Protein AF-A0AAU2LBQ1-F1 (afdb_monomer)

Secondary structure (DSSP, 8-state):
--GGG--HHHHHHHHHTTTT--EE-SPPTT--TTTS-GGGGEEEHHHHHHHHHHPPPPTT----EEEES-EEES----TT----S-EEEES-EEE--PPP-----

Structure (mmCIF, N/CA/C/O backbone):
data_AF-A0AAU2LBQ1-F1
#
_entry.id   AF-A0AAU2LBQ1-F1
#
loop_
_atom_site.group_PDB
_atom_site.id
_atom_site.type_symbol
_atom_site.label_atom_id
_atom_site.label_alt_id
_atom_site.label_comp_id
_atom_site.label_asym_id
_atom_site.label_entity_id
_atom_site.label_seq_id
_atom_site.pdbx_PDB_ins_code
_atom_site.Cartn_x
_atom_site.Cartn_y
_atom_site.Cartn_z
_atom_site.occupancy
_atom_site.B_iso_or_equiv
_atom_site.auth_seq_id
_atom_site.auth_comp_id
_atom_site.auth_asym_id
_atom_site.auth_atom_id
_atom_site.pdbx_PDB_model_num
ATOM 1 N N . MET A 1 1 ? -4.794 -14.079 4.684 1.00 57.88 1 MET A N 1
ATOM 2 C CA . MET A 1 1 ? -3.668 -13.715 3.805 1.00 57.88 1 MET A CA 1
ATOM 3 C C . MET A 1 1 ? -2.406 -13.919 4.608 1.00 57.88 1 MET A C 1
ATOM 5 O O . MET A 1 1 ? -2.299 -13.329 5.676 1.00 57.88 1 MET A O 1
ATOM 9 N N . ASP A 1 2 ? -1.531 -14.809 4.159 1.00 59.44 2 ASP A N 1
ATOM 10 C CA . ASP A 1 2 ? -0.234 -15.006 4.799 1.00 59.44 2 ASP A CA 1
ATOM 11 C C . ASP A 1 2 ? 0.707 -13.883 4.336 1.00 59.44 2 ASP A C 1
ATOM 13 O O . ASP A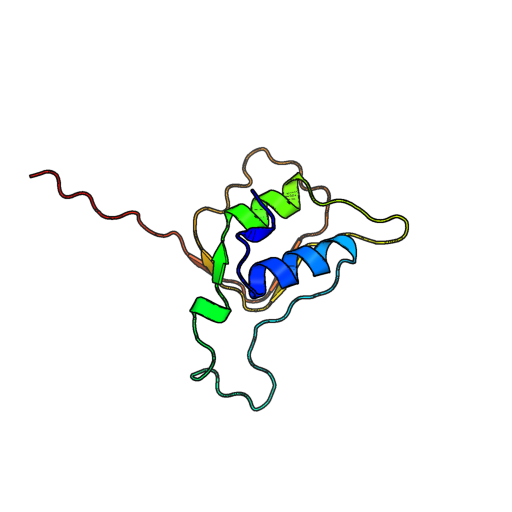 1 2 ? 0.785 -13.594 3.141 1.00 59.44 2 ASP A O 1
ATOM 17 N N . ILE A 1 3 ? 1.395 -13.210 5.261 1.00 61.19 3 ILE A N 1
ATOM 18 C CA . ILE A 1 3 ? 2.292 -12.082 4.939 1.00 61.19 3 ILE A CA 1
ATOM 19 C C . ILE A 1 3 ? 3.483 -12.522 4.063 1.00 61.19 3 ILE A C 1
ATOM 21 O O . ILE A 1 3 ? 4.175 -11.696 3.456 1.00 61.19 3 ILE A O 1
ATOM 25 N N . THR A 1 4 ? 3.730 -13.832 3.996 1.00 64.94 4 THR A N 1
ATOM 26 C CA . THR A 1 4 ? 4.778 -14.447 3.180 1.00 64.94 4 THR A CA 1
ATOM 27 C C . THR A 1 4 ? 4.505 -14.368 1.674 1.00 64.94 4 THR A C 1
ATOM 29 O O . THR A 1 4 ? 5.468 -14.264 0.918 1.00 64.94 4 THR A O 1
ATOM 32 N N . ASP A 1 5 ? 3.242 -14.279 1.240 1.00 87.12 5 ASP A N 1
ATOM 33 C CA . ASP A 1 5 ? 2.854 -14.224 -0.184 1.00 87.12 5 ASP A CA 1
ATOM 34 C C . ASP A 1 5 ? 2.869 -12.800 -0.784 1.00 87.12 5 ASP A C 1
ATOM 36 O O . ASP A 1 5 ? 2.478 -12.578 -1.926 1.00 87.12 5 ASP A O 1
ATOM 40 N N . LEU A 1 6 ? 3.304 -11.788 -0.026 1.00 91.00 6 LEU A N 1
ATOM 41 C CA . LEU A 1 6 ? 3.343 -10.409 -0.519 1.00 91.00 6 LEU A CA 1
ATOM 42 C C . LEU A 1 6 ? 4.468 -10.192 -1.545 1.00 91.00 6 LEU A C 1
ATOM 44 O O . LEU A 1 6 ? 5.627 -10.578 -1.325 1.00 91.00 6 LEU A O 1
ATOM 48 N N . THR A 1 7 ? 4.163 -9.464 -2.621 1.00 91.88 7 THR A N 1
ATOM 49 C CA . THR A 1 7 ? 5.193 -8.942 -3.533 1.00 91.88 7 THR A CA 1
ATOM 50 C C . THR A 1 7 ? 6.114 -7.956 -2.794 1.00 91.88 7 THR A C 1
ATOM 52 O O . THR A 1 7 ? 5.772 -7.462 -1.710 1.00 91.88 7 THR A O 1
ATOM 55 N N . PRO A 1 8 ? 7.306 -7.628 -3.331 1.00 92.69 8 PRO A N 1
ATOM 56 C CA . PRO A 1 8 ? 8.186 -6.637 -2.710 1.00 92.69 8 PRO A CA 1
ATOM 57 C C . PRO A 1 8 ? 7.500 -5.290 -2.440 1.00 92.69 8 PRO A C 1
ATOM 59 O O . PRO A 1 8 ? 7.664 -4.729 -1.353 1.00 92.69 8 PRO A O 1
ATOM 62 N N . LEU A 1 9 ? 6.686 -4.802 -3.383 1.00 93.00 9 LEU A N 1
ATOM 63 C CA . LEU A 1 9 ? 5.936 -3.558 -3.220 1.00 93.00 9 LEU A CA 1
ATOM 64 C C . LEU A 1 9 ? 4.842 -3.689 -2.154 1.00 93.00 9 LEU A C 1
ATOM 66 O O . LEU A 1 9 ? 4.746 -2.851 -1.258 1.00 93.00 9 LEU A O 1
ATOM 70 N N . GLU A 1 10 ? 4.051 -4.756 -2.201 1.00 94.88 10 GLU A N 1
ATOM 71 C CA . GLU A 1 10 ? 3.002 -5.005 -1.211 1.00 94.88 10 GLU A CA 1
ATOM 72 C C . GLU A 1 10 ? 3.572 -5.089 0.207 1.00 94.88 10 GLU A C 1
ATOM 74 O O . GLU A 1 10 ? 3.043 -4.466 1.126 1.00 94.88 10 GLU A O 1
ATOM 79 N N . ARG A 1 11 ? 4.709 -5.772 0.382 1.00 93.75 11 ARG A N 1
ATOM 80 C CA . ARG A 1 11 ? 5.413 -5.857 1.667 1.00 93.75 11 ARG A CA 1
ATOM 81 C C . ARG A 1 11 ? 5.908 -4.490 2.140 1.00 93.75 11 ARG A C 1
ATOM 83 O O . ARG A 1 11 ? 5.856 -4.205 3.337 1.00 93.75 11 ARG A O 1
ATOM 90 N N . ARG A 1 12 ? 6.383 -3.638 1.224 1.00 94.38 12 ARG A N 1
ATOM 91 C CA . ARG A 1 12 ? 6.795 -2.259 1.538 1.00 94.38 12 ARG A CA 1
ATOM 92 C C . ARG A 1 12 ? 5.606 -1.427 2.021 1.00 94.38 12 ARG A C 1
ATOM 94 O O . ARG A 1 12 ? 5.731 -0.756 3.039 1.00 94.38 12 ARG A O 1
ATOM 101 N N . ILE A 1 13 ? 4.459 -1.514 1.348 1.00 94.88 13 ILE A N 1
ATOM 102 C CA . ILE A 1 13 ? 3.217 -0.839 1.765 1.00 94.88 13 ILE A CA 1
ATOM 103 C C . ILE A 1 13 ? 2.746 -1.365 3.120 1.00 94.88 13 ILE A C 1
ATOM 105 O O . ILE A 1 13 ? 2.426 -0.574 4.005 1.00 94.88 13 ILE A O 1
ATOM 109 N N . TRP A 1 14 ? 2.768 -2.684 3.309 1.00 92.75 14 TRP A N 1
ATOM 110 C CA . TRP A 1 14 ? 2.358 -3.322 4.555 1.00 92.75 14 TRP A CA 1
ATOM 111 C C . TRP A 1 14 ? 3.165 -2.825 5.755 1.00 92.75 14 TRP A C 1
ATOM 113 O O . TRP A 1 14 ? 2.598 -2.509 6.794 1.00 92.75 14 TRP A O 1
ATOM 123 N N . ARG A 1 15 ? 4.490 -2.708 5.606 1.00 92.00 15 ARG A N 1
ATOM 124 C CA . ARG A 1 15 ? 5.376 -2.184 6.659 1.00 92.00 15 ARG A CA 1
ATOM 125 C C . ARG A 1 15 ? 5.231 -0.679 6.874 1.00 92.00 15 ARG A C 1
ATOM 127 O O . ARG A 1 15 ? 5.446 -0.212 7.981 1.00 92.00 15 ARG A O 1
ATOM 134 N N . ALA A 1 16 ? 4.887 0.082 5.838 1.00 93.25 16 ALA A N 1
ATOM 135 C CA . ALA A 1 16 ? 4.718 1.530 5.940 1.00 93.25 16 ALA A CA 1
ATOM 136 C C . ALA A 1 16 ? 3.396 1.934 6.615 1.00 93.25 16 ALA A C 1
ATOM 138 O O . ALA A 1 16 ? 3.315 3.021 7.189 1.00 93.25 16 ALA A O 1
ATOM 139 N N . PHE A 1 17 ? 2.375 1.073 6.542 1.00 93.06 17 PHE A N 1
ATOM 140 C CA . PHE A 1 17 ? 1.023 1.375 7.004 1.00 93.06 17 PHE A CA 1
ATOM 141 C C . PHE A 1 17 ? 0.927 1.712 8.504 1.00 93.06 17 PHE A C 1
ATOM 143 O O . PHE A 1 17 ? 0.354 2.766 8.788 1.00 93.06 17 PHE A O 1
ATOM 150 N N . PRO A 1 18 ? 1.484 0.922 9.454 1.00 91.12 18 PRO A N 1
ATOM 151 C CA . PRO A 1 18 ? 1.375 1.215 10.891 1.00 91.12 18 PRO A CA 1
ATOM 152 C C . PRO A 1 18 ? 1.945 2.588 11.263 1.00 91.12 18 PRO A C 1
ATOM 154 O O . PRO A 1 18 ? 1.327 3.339 12.011 1.00 91.12 18 PRO A O 1
ATOM 157 N N . HIS A 1 19 ? 3.056 2.962 10.622 1.00 91.06 19 HIS A N 1
ATOM 158 C CA . HIS A 1 19 ? 3.734 4.246 10.811 1.00 91.06 19 HIS A CA 1
ATOM 159 C C . HIS A 1 19 ? 3.108 5.396 9.995 1.00 91.06 19 HIS A C 1
ATOM 161 O O . HIS A 1 19 ? 3.550 6.542 10.078 1.00 91.06 19 HIS A O 1
ATOM 167 N N . GLY A 1 20 ? 2.148 5.105 9.110 1.00 91.38 20 GLY A N 1
ATOM 168 C CA . GLY A 1 20 ? 1.581 6.075 8.172 1.00 91.38 20 GLY A CA 1
ATOM 169 C C . GLY A 1 20 ? 2.590 6.651 7.168 1.00 91.38 20 GLY A C 1
ATOM 170 O O . GLY A 1 20 ? 2.379 7.749 6.643 1.00 91.38 20 GLY A O 1
ATOM 171 N N . THR A 1 21 ? 3.694 5.959 6.888 1.00 93.88 21 THR A N 1
ATOM 172 C CA . THR A 1 21 ? 4.732 6.453 5.968 1.00 93.88 21 THR A CA 1
ATOM 173 C C . THR A 1 21 ? 4.262 6.363 4.512 1.00 93.88 21 THR A C 1
ATOM 175 O O . THR A 1 21 ? 3.572 5.423 4.123 1.00 93.88 21 THR A O 1
ATOM 178 N N . ALA A 1 22 ? 4.619 7.351 3.685 1.00 95.56 22 ALA A N 1
ATOM 179 C CA . ALA A 1 22 ? 4.260 7.355 2.270 1.00 95.56 22 ALA A CA 1
ATOM 180 C C . ALA A 1 22 ? 5.131 6.390 1.452 1.00 95.56 22 ALA A C 1
ATOM 182 O O . ALA A 1 22 ? 6.357 6.383 1.564 1.00 95.56 22 ALA A O 1
ATOM 183 N N . VAL A 1 23 ? 4.489 5.613 0.581 1.00 96.06 23 VAL A N 1
ATOM 184 C CA . VAL A 1 23 ? 5.149 4.757 -0.406 1.00 96.06 23 VAL A CA 1
ATOM 185 C C . VAL A 1 23 ? 4.941 5.351 -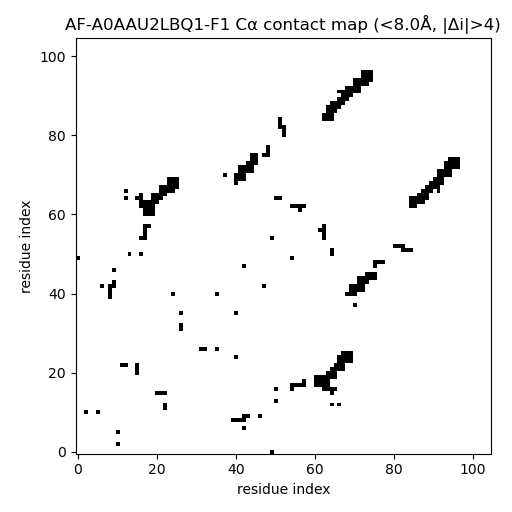1.790 1.00 96.06 23 VAL A C 1
ATOM 187 O O . VAL A 1 23 ? 3.855 5.270 -2.361 1.00 96.06 23 VAL A O 1
ATOM 190 N N . ASP A 1 24 ? 5.999 5.948 -2.326 1.00 93.94 24 ASP A N 1
ATOM 191 C CA . ASP A 1 24 ? 6.051 6.402 -3.713 1.00 93.94 24 ASP A CA 1
ATOM 192 C C . ASP A 1 24 ? 6.734 5.343 -4.588 1.00 93.94 24 ASP A C 1
ATOM 194 O O . ASP A 1 24 ? 7.799 4.819 -4.227 1.00 93.94 24 ASP A O 1
ATOM 198 N N . VAL A 1 25 ? 6.080 5.001 -5.699 1.00 91.50 25 VAL A N 1
ATOM 199 C CA . VAL A 1 25 ? 6.591 4.100 -6.748 1.00 91.50 25 VAL A CA 1
ATOM 200 C C . VAL A 1 25 ? 6.640 4.771 -8.117 1.00 91.50 25 VAL A C 1
ATOM 202 O O . VAL A 1 25 ? 6.794 4.102 -9.141 1.00 91.50 25 VAL A O 1
ATOM 205 N N . ARG A 1 26 ? 6.459 6.092 -8.161 1.00 87.69 26 ARG A N 1
ATOM 206 C CA . ARG A 1 26 ? 6.747 6.868 -9.363 1.00 87.69 26 ARG A CA 1
ATOM 207 C C . ARG A 1 26 ? 8.263 6.860 -9.599 1.00 87.69 26 ARG A C 1
ATOM 209 O O . ARG A 1 26 ? 9.009 6.823 -8.620 1.00 87.69 26 ARG A O 1
ATOM 216 N N . PRO A 1 27 ? 8.708 6.897 -10.865 1.00 81.25 27 PRO A N 1
ATOM 217 C CA . PRO A 1 27 ? 10.124 7.054 -11.167 1.00 81.25 27 PRO A CA 1
ATOM 218 C C . PRO A 1 27 ? 10.654 8.331 -10.506 1.00 81.25 27 PRO A C 1
ATOM 220 O O . PRO A 1 27 ? 9.971 9.363 -10.504 1.00 81.25 27 PRO A O 1
ATOM 223 N N . GLY A 1 28 ? 11.847 8.239 -9.921 1.00 77.31 28 GLY A N 1
ATOM 224 C CA . GLY A 1 28 ? 12.562 9.390 -9.383 1.00 77.31 28 GLY A CA 1
ATOM 225 C C . GLY A 1 28 ? 12.943 10.383 -10.483 1.00 77.31 28 GLY A C 1
ATOM 226 O O . GLY A 1 28 ? 12.937 10.060 -11.672 1.00 77.31 28 GLY A O 1
ATOM 227 N N . GLU A 1 29 ? 13.294 11.611 -10.098 1.00 72.00 29 GLU A N 1
ATOM 228 C CA . GLU A 1 29 ? 13.818 12.588 -11.055 1.00 72.00 29 GLU A CA 1
ATOM 229 C C . GLU A 1 29 ? 15.088 12.034 -11.722 1.00 72.00 29 GLU A C 1
ATOM 231 O O . GLU A 1 29 ? 16.088 11.770 -11.059 1.00 72.00 29 GLU A O 1
ATOM 236 N N . GLY A 1 30 ? 15.029 11.830 -13.042 1.00 71.38 30 GLY A N 1
ATOM 237 C CA . GLY A 1 30 ? 16.123 11.262 -13.838 1.00 71.38 30 GLY A CA 1
ATOM 238 C C . GLY A 1 30 ? 16.029 9.755 -14.105 1.00 71.38 30 GLY A C 1
ATOM 239 O O . GLY A 1 30 ? 16.834 9.240 -14.879 1.00 71.38 30 GLY A O 1
ATOM 240 N N . GLU A 1 31 ? 15.051 9.048 -13.534 1.00 75.06 31 GLU A N 1
ATOM 241 C CA . GLU A 1 31 ? 14.785 7.652 -13.888 1.00 75.06 31 GLU A CA 1
ATOM 242 C C . GLU A 1 31 ? 13.908 7.566 -15.140 1.00 75.06 31 GLU A C 1
ATOM 244 O O . GLU A 1 31 ? 12.892 8.252 -15.257 1.00 75.06 31 GLU A O 1
ATOM 249 N N . ASP A 1 32 ? 14.287 6.697 -16.079 1.00 72.06 32 ASP A N 1
ATOM 250 C CA . ASP A 1 32 ? 13.511 6.465 -17.293 1.00 72.06 32 ASP A CA 1
ATOM 251 C C . ASP A 1 32 ? 12.198 5.728 -16.953 1.00 72.06 32 ASP A C 1
ATOM 253 O O . ASP A 1 32 ? 12.231 4.575 -16.499 1.00 72.06 32 ASP A O 1
ATOM 257 N N . PRO A 1 33 ? 11.021 6.336 -17.207 1.00 69.44 33 PRO A N 1
ATOM 258 C CA . PRO A 1 33 ? 9.731 5.687 -16.992 1.00 69.44 33 PRO A CA 1
ATOM 259 C C . PRO A 1 33 ? 9.565 4.365 -17.756 1.00 69.44 33 PRO A C 1
ATOM 261 O O . PRO A 1 33 ? 8.745 3.537 -17.348 1.00 69.44 33 PRO A O 1
ATOM 264 N N . ALA A 1 34 ? 10.314 4.161 -18.848 1.00 71.00 34 ALA A N 1
ATOM 265 C CA . ALA A 1 34 ? 10.303 2.931 -19.637 1.00 71.00 34 ALA A CA 1
ATOM 266 C C . ALA A 1 34 ? 11.012 1.759 -18.935 1.00 71.00 34 ALA A C 1
ATOM 268 O O . ALA A 1 34 ? 10.673 0.602 -19.191 1.00 71.00 34 ALA A O 1
ATOM 269 N N . VAL A 1 35 ? 11.951 2.038 -18.024 1.00 68.62 35 VAL A N 1
ATOM 270 C CA . VAL A 1 35 ? 12.658 1.014 -17.232 1.00 68.62 35 VAL A CA 1
ATOM 271 C C . VAL A 1 35 ? 11.782 0.510 -16.080 1.00 68.62 35 VAL A C 1
ATOM 273 O O . VAL A 1 35 ? 11.905 -0.639 -15.653 1.00 68.62 35 VAL A O 1
ATOM 276 N N . PHE A 1 36 ? 10.835 1.331 -15.619 1.00 66.31 36 PHE A N 1
ATOM 277 C CA . PHE A 1 36 ? 9.889 0.957 -14.572 1.00 66.31 36 PHE A CA 1
ATOM 278 C C . PHE A 1 36 ? 8.854 -0.051 -15.088 1.00 66.31 36 PHE A C 1
ATOM 280 O O . PHE A 1 36 ? 7.831 0.305 -15.693 1.00 66.31 36 PHE A O 1
ATOM 287 N N . ARG A 1 37 ? 9.084 -1.339 -14.813 1.00 69.00 37 ARG A N 1
ATOM 288 C CA . ARG A 1 37 ? 8.168 -2.406 -15.231 1.00 69.00 37 ARG A CA 1
ATOM 289 C C . ARG A 1 37 ? 6.811 -2.207 -14.562 1.00 69.00 37 ARG A C 1
ATOM 291 O O . ARG A 1 37 ? 6.713 -1.805 -13.404 1.00 69.00 37 ARG A O 1
ATOM 298 N N . SER A 1 38 ? 5.733 -2.484 -15.292 1.00 70.44 38 SER A N 1
ATOM 299 C CA . SER A 1 38 ? 4.378 -2.369 -14.737 1.00 70.44 38 SER A CA 1
ATOM 300 C C . SER A 1 38 ? 4.182 -3.278 -13.519 1.00 70.44 38 SER A C 1
ATOM 302 O O . SER A 1 38 ? 3.596 -2.831 -12.543 1.00 70.44 38 SER A O 1
ATOM 304 N N . ALA A 1 39 ? 4.776 -4.477 -13.535 1.00 76.00 39 ALA A N 1
ATOM 305 C CA . ALA A 1 39 ? 4.719 -5.439 -12.434 1.00 76.00 39 ALA A CA 1
ATOM 306 C C . ALA A 1 39 ? 5.323 -4.909 -11.120 1.00 76.00 39 ALA A C 1
ATOM 308 O O . ALA A 1 39 ? 4.814 -5.215 -10.048 1.00 76.00 39 ALA A O 1
ATOM 309 N N . ASP A 1 40 ? 6.352 -4.058 -11.188 1.00 83.31 40 ASP A N 1
ATOM 310 C CA . ASP A 1 40 ? 6.994 -3.485 -9.994 1.00 83.31 40 ASP A CA 1
ATOM 311 C C . ASP A 1 40 ? 6.129 -2.402 -9.327 1.00 83.31 40 ASP A C 1
ATOM 313 O O . ASP A 1 40 ? 6.409 -1.973 -8.208 1.00 83.31 40 ASP A O 1
ATOM 317 N N . ARG A 1 41 ? 5.064 -1.966 -10.013 1.00 88.38 41 ARG A N 1
ATOM 318 C CA . ARG A 1 41 ? 4.066 -0.999 -9.537 1.00 88.38 41 ARG A CA 1
ATOM 319 C C . ARG A 1 41 ? 2.731 -1.654 -9.196 1.00 88.38 41 ARG A C 1
ATOM 321 O O . ARG A 1 41 ? 1.832 -0.954 -8.727 1.00 88.38 41 ARG A O 1
ATOM 328 N N . ASP A 1 42 ? 2.594 -2.954 -9.442 1.00 92.38 42 ASP A N 1
ATOM 329 C CA . ASP A 1 42 ? 1.351 -3.678 -9.231 1.00 92.38 42 ASP A CA 1
ATOM 330 C C . ASP A 1 42 ? 1.176 -4.030 -7.745 1.00 92.38 42 ASP A C 1
ATOM 332 O O . ASP A 1 42 ? 2.060 -4.570 -7.075 1.00 92.38 42 ASP A O 1
ATOM 336 N N . VAL A 1 43 ? -0.003 -3.706 -7.228 1.00 94.12 43 VAL A N 1
ATOM 337 C CA . VAL A 1 43 ? -0.461 -4.023 -5.876 1.00 94.12 43 VAL A CA 1
ATOM 338 C C . VAL A 1 43 ? -1.809 -4.695 -6.004 1.00 94.12 43 VAL A C 1
ATOM 340 O O . VAL A 1 43 ? -2.719 -4.142 -6.623 1.00 94.12 43 VAL A O 1
ATOM 343 N N . ARG A 1 44 ? -1.989 -5.865 -5.401 1.00 93.75 44 ARG A N 1
ATOM 344 C CA . ARG A 1 44 ? -3.294 -6.523 -5.419 1.00 93.75 44 ARG A CA 1
ATOM 345 C C . ARG A 1 44 ? -4.309 -5.757 -4.571 1.00 93.75 44 ARG A C 1
ATOM 347 O O . ARG A 1 44 ? -4.033 -5.338 -3.444 1.00 93.75 44 ARG A O 1
ATOM 354 N N . ALA A 1 45 ? -5.525 -5.625 -5.090 1.00 93.75 45 ALA A N 1
ATOM 355 C CA . ALA A 1 45 ? -6.638 -4.985 -4.398 1.00 93.75 45 ALA A CA 1
ATOM 356 C C . ALA A 1 45 ? -6.983 -5.679 -3.066 1.00 93.75 45 ALA A C 1
ATOM 358 O O . ALA A 1 45 ? -7.328 -5.012 -2.093 1.00 93.75 45 ALA A O 1
ATOM 359 N N . GLU A 1 46 ? -6.824 -7.004 -2.990 1.00 91.25 46 GLU A N 1
ATOM 360 C CA . GLU A 1 46 ? -7.010 -7.783 -1.758 1.00 91.25 46 GLU A CA 1
ATOM 361 C C . GLU A 1 46 ? -6.036 -7.388 -0.638 1.00 91.25 46 GLU A C 1
ATOM 363 O O . GLU A 1 46 ? -6.437 -7.354 0.525 1.00 91.25 46 GLU A O 1
ATOM 368 N N . VAL A 1 47 ? -4.794 -7.016 -0.971 1.00 92.62 47 VAL A N 1
ATOM 369 C CA . VAL A 1 47 ? -3.797 -6.546 0.007 1.00 92.62 47 VAL A CA 1
ATOM 370 C C . VAL A 1 47 ? -4.195 -5.177 0.548 1.00 92.62 47 VAL A C 1
ATOM 372 O O . VAL A 1 47 ? -4.178 -4.956 1.759 1.00 92.62 47 VAL A O 1
ATOM 375 N N . VAL A 1 48 ? -4.613 -4.267 -0.339 1.00 93.25 48 VAL A N 1
ATOM 376 C CA . VAL A 1 48 ? -5.127 -2.943 0.050 1.00 93.25 48 VAL A CA 1
ATOM 377 C C . VAL A 1 48 ? -6.324 -3.097 0.982 1.00 93.25 48 VAL A C 1
ATOM 379 O O . VAL A 1 48 ? -6.356 -2.498 2.054 1.00 93.25 48 VAL A O 1
ATOM 382 N N . ARG A 1 49 ? -7.286 -3.946 0.611 1.00 91.75 49 ARG A N 1
ATOM 383 C CA . ARG A 1 49 ? -8.470 -4.224 1.427 1.00 91.75 49 ARG A CA 1
ATOM 384 C C . ARG A 1 49 ? -8.102 -4.796 2.797 1.00 91.75 49 ARG A C 1
ATOM 386 O O . A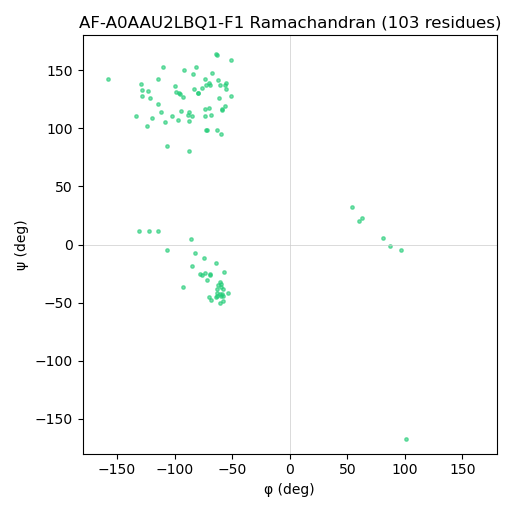RG A 1 49 ? -8.661 -4.358 3.798 1.00 91.75 49 ARG A O 1
ATOM 393 N N . ALA A 1 50 ? -7.166 -5.743 2.858 1.00 89.75 50 ALA A N 1
ATOM 394 C CA . ALA A 1 50 ? -6.719 -6.335 4.118 1.00 89.75 50 ALA A CA 1
ATOM 395 C C . ALA A 1 50 ? -6.115 -5.288 5.071 1.00 89.75 50 ALA A C 1
ATOM 397 O O . ALA A 1 50 ? -6.458 -5.283 6.253 1.00 89.75 50 ALA A O 1
ATOM 398 N N . LEU A 1 51 ? -5.291 -4.366 4.559 1.00 90.31 51 LEU A N 1
ATOM 399 C CA . LEU A 1 51 ? -4.722 -3.273 5.358 1.00 90.31 51 LEU A CA 1
ATOM 400 C C . LEU A 1 51 ? -5.792 -2.326 5.905 1.00 90.31 51 LEU A C 1
ATOM 402 O O . LEU A 1 51 ? -5.731 -1.932 7.066 1.00 90.31 51 LEU A O 1
ATOM 406 N N . LEU A 1 52 ? -6.790 -1.983 5.090 1.00 88.62 52 LEU A N 1
ATOM 407 C CA . LEU A 1 52 ? -7.868 -1.084 5.510 1.00 88.62 52 LEU A CA 1
ATOM 408 C C . LEU A 1 52 ? -8.808 -1.713 6.549 1.00 88.62 52 LEU A C 1
ATOM 410 O O . LEU A 1 52 ? -9.422 -0.981 7.320 1.00 88.62 52 LEU A O 1
ATOM 414 N N . LEU A 1 53 ? -8.905 -3.045 6.579 1.00 84.31 53 LEU A N 1
ATOM 415 C CA . LEU A 1 53 ? -9.768 -3.794 7.496 1.00 84.31 53 LEU A CA 1
ATOM 416 C C . LEU A 1 53 ? -9.101 -4.228 8.797 1.00 84.31 53 LEU A C 1
ATOM 418 O O . LEU A 1 53 ? -9.768 -4.307 9.825 1.00 84.31 53 LEU A O 1
ATOM 422 N N . GLY A 1 54 ? -7.822 -4.589 8.734 1.00 73.25 54 GLY A N 1
ATOM 423 C CA . GLY A 1 54 ? -7.114 -5.255 9.828 1.00 73.25 54 GLY A CA 1
ATOM 424 C C . GLY A 1 54 ? -5.777 -4.620 10.176 1.00 73.25 54 GLY A C 1
ATOM 425 O O . GLY A 1 54 ? -4.988 -5.239 10.886 1.00 73.25 54 GLY A O 1
ATOM 426 N N . GLY A 1 55 ? -5.488 -3.427 9.654 1.00 65.75 55 GLY A N 1
ATOM 427 C CA . GLY A 1 55 ? -4.260 -2.713 9.956 1.00 65.75 55 GLY A CA 1
ATOM 428 C C . GLY A 1 55 ? -4.099 -2.499 11.461 1.00 65.75 55 GLY A C 1
ATOM 429 O O . GLY A 1 55 ? -4.941 -1.872 12.099 1.00 65.75 55 GLY A O 1
ATOM 430 N N . SER A 1 56 ? -3.021 -3.041 12.028 1.00 64.31 56 SER A N 1
ATOM 431 C CA . SER A 1 56 ? -2.661 -2.788 13.422 1.00 64.31 56 SER A CA 1
ATOM 432 C C . SER A 1 56 ? -2.191 -1.343 13.571 1.00 64.31 56 SER A C 1
ATOM 434 O O . SER A 1 56 ? -1.463 -0.831 12.716 1.00 64.31 56 SER A O 1
ATOM 436 N N . SER A 1 57 ? -2.604 -0.696 14.658 1.00 64.88 57 SER A N 1
ATOM 437 C CA . SER A 1 57 ? -2.054 0.589 15.081 1.00 64.88 57 SER A CA 1
ATOM 438 C C . SER A 1 57 ? -0.968 0.323 16.109 1.00 64.88 57 SER A C 1
ATOM 440 O O . SER A 1 57 ? -1.220 -0.372 17.092 1.00 64.88 57 SER A O 1
ATOM 442 N N . GLU A 1 58 ? 0.207 0.909 15.920 1.00 67.44 58 GLU A N 1
ATOM 443 C CA . GLU A 1 58 ? 1.214 0.968 16.977 1.00 67.44 58 GLU A CA 1
ATOM 444 C C . GLU A 1 58 ? 0.921 2.165 17.906 1.00 67.44 58 GLU A C 1
ATOM 446 O O . GLU A 1 58 ? 0.386 3.188 17.454 1.00 67.44 58 GLU A O 1
ATOM 451 N N . PRO A 1 59 ? 1.216 2.072 19.215 1.00 66.06 59 PRO A N 1
ATOM 452 C CA . PRO A 1 59 ? 0.995 3.169 20.152 1.00 66.06 59 PRO A CA 1
ATOM 453 C C . PRO A 1 59 ? 1.825 4.405 19.782 1.00 66.06 59 PRO A C 1
ATOM 455 O O . PRO A 1 59 ? 3.044 4.336 19.676 1.00 66.06 59 PRO A O 1
ATOM 458 N N . GLY A 1 60 ? 1.168 5.559 19.643 1.00 73.88 60 GLY A N 1
ATOM 459 C CA . GLY A 1 60 ? 1.832 6.829 19.321 1.00 73.88 60 GLY A CA 1
ATOM 460 C C . GLY A 1 60 ? 2.023 7.091 17.826 1.00 73.88 60 GLY A C 1
ATOM 461 O O . GLY A 1 60 ? 2.490 8.168 17.457 1.00 73.88 60 GLY A O 1
ATOM 462 N N . GLU A 1 61 ? 1.609 6.163 16.966 1.00 75.19 61 GLU A N 1
ATOM 463 C CA . GLU A 1 61 ? 1.675 6.318 15.516 1.00 75.19 61 GLU A CA 1
ATOM 464 C C . GLU A 1 61 ? 0.281 6.481 14.906 1.00 75.19 61 GLU A C 1
ATOM 466 O O . GLU A 1 61 ? -0.728 6.046 15.460 1.00 75.19 61 GLU A O 1
ATOM 471 N N . ALA A 1 62 ? 0.225 7.171 13.765 1.00 82.06 62 ALA A N 1
ATOM 472 C CA . ALA A 1 62 ? -1.008 7.448 13.038 1.00 82.06 62 ALA A CA 1
ATOM 473 C C . ALA A 1 62 ? -1.065 6.574 11.774 1.00 82.06 62 ALA A C 1
ATOM 475 O O . ALA A 1 62 ? -0.665 7.048 10.698 1.00 82.06 62 ALA A O 1
ATOM 476 N N . PRO A 1 63 ? -1.542 5.317 11.881 1.00 89.38 63 PRO A N 1
ATOM 477 C CA . PRO A 1 63 ? -1.623 4.406 10.750 1.00 89.38 63 PRO A CA 1
ATOM 478 C C . PRO A 1 63 ? -2.415 5.020 9.604 1.00 89.38 63 PRO A C 1
ATOM 480 O O . PRO A 1 63 ? -3.484 5.606 9.800 1.00 89.38 63 PRO A O 1
ATOM 483 N N . ALA A 1 64 ? -1.872 4.901 8.397 1.00 92.62 64 ALA A N 1
ATOM 484 C CA . ALA A 1 64 ? -2.482 5.449 7.196 1.00 92.62 64 ALA A CA 1
ATOM 485 C C . ALA A 1 64 ? -1.975 4.736 5.945 1.00 92.62 64 ALA A C 1
ATOM 487 O O . ALA A 1 64 ? -0.782 4.464 5.797 1.00 92.62 64 ALA A O 1
ATOM 488 N N . LEU A 1 65 ? -2.873 4.538 4.982 1.00 95.00 65 LEU A N 1
ATOM 489 C CA . LEU A 1 65 ? -2.500 4.067 3.656 1.00 95.00 65 LEU A CA 1
ATOM 490 C C . LEU A 1 65 ? -2.133 5.265 2.780 1.00 95.00 65 LEU A C 1
ATOM 492 O O . LEU A 1 65 ? -3.011 6.005 2.340 1.00 95.00 65 LEU A O 1
ATOM 496 N N . ARG A 1 66 ? -0.839 5.458 2.507 1.00 96.31 66 ARG A N 1
ATOM 497 C CA . ARG A 1 66 ? -0.334 6.544 1.652 1.00 96.31 66 ARG A CA 1
ATOM 498 C C . ARG A 1 66 ? 0.495 5.969 0.510 1.00 96.31 66 ARG A C 1
ATOM 500 O O . ARG A 1 66 ? 1.647 5.603 0.714 1.00 96.31 66 ARG A O 1
ATOM 507 N N . VAL A 1 67 ? -0.084 5.897 -0.686 1.00 96.88 67 VAL A N 1
ATOM 508 C CA . VAL A 1 67 ? 0.567 5.303 -1.865 1.00 96.88 67 VAL A CA 1
ATOM 509 C C . VAL A 1 67 ? 0.498 6.258 -3.052 1.00 96.88 67 VAL A C 1
ATOM 511 O O . VAL A 1 67 ? -0.544 6.876 -3.291 1.00 96.88 67 VAL A O 1
ATOM 514 N N . ALA A 1 68 ? 1.596 6.375 -3.800 1.00 95.44 68 ALA A N 1
ATOM 515 C CA . ALA A 1 68 ? 1.664 7.178 -5.014 1.00 95.44 68 ALA A CA 1
ATOM 516 C C . ALA A 1 68 ? 2.214 6.392 -6.212 1.00 95.44 68 ALA A C 1
ATOM 518 O O . ALA A 1 68 ? 3.238 5.728 -6.093 1.00 95.44 68 ALA A O 1
ATOM 519 N N . GLY A 1 69 ? 1.542 6.480 -7.365 1.00 93.19 69 GLY A N 1
ATOM 520 C CA . GLY A 1 69 ? 1.995 5.882 -8.631 1.00 93.19 69 GLY A CA 1
ATOM 521 C C . GLY A 1 69 ? 1.717 4.387 -8.816 1.00 93.19 69 GLY A C 1
ATOM 522 O O . GLY A 1 69 ? 2.189 3.804 -9.792 1.00 93.19 69 GLY A O 1
ATOM 523 N N . ALA A 1 70 ? 0.988 3.752 -7.895 1.00 94.69 70 ALA A N 1
ATOM 524 C CA . ALA A 1 70 ? 0.743 2.313 -7.939 1.00 94.69 70 ALA A CA 1
ATOM 525 C C . ALA A 1 70 ? -0.403 1.931 -8.887 1.00 94.69 70 ALA A C 1
ATOM 527 O O . ALA A 1 70 ? -1.362 2.680 -9.102 1.00 94.69 70 ALA A O 1
ATOM 528 N N . ARG A 1 71 ? -0.330 0.711 -9.411 1.00 93.00 71 ARG A N 1
ATOM 529 C CA . ARG A 1 71 ? -1.388 0.056 -10.176 1.00 93.00 71 ARG A CA 1
ATOM 530 C C . ARG A 1 71 ? -2.077 -0.946 -9.259 1.00 93.00 71 ARG A C 1
ATOM 532 O O . ARG A 1 71 ? -1.492 -1.948 -8.870 1.00 93.00 71 ARG A O 1
ATOM 539 N N . ILE A 1 72 ? -3.313 -0.667 -8.881 1.00 94.06 72 ILE A N 1
ATOM 540 C CA . ILE A 1 72 ? -4.085 -1.549 -8.012 1.00 94.06 72 ILE A CA 1
ATOM 541 C C . ILE A 1 72 ? -4.818 -2.558 -8.900 1.00 94.06 72 ILE A C 1
ATOM 543 O O . ILE A 1 72 ? -5.702 -2.177 -9.668 1.00 94.06 72 ILE A O 1
ATOM 547 N N . ILE A 1 73 ? -4.421 -3.827 -8.821 1.00 93.38 73 ILE A N 1
ATOM 548 C CA . ILE A 1 73 ? -4.893 -4.915 -9.683 1.00 93.38 73 ILE A CA 1
ATOM 549 C C . ILE A 1 73 ? -5.984 -5.724 -8.977 1.00 93.38 73 ILE A C 1
ATOM 551 O O . ILE A 1 73 ? -5.811 -6.159 -7.839 1.00 93.38 73 ILE A O 1
ATOM 555 N N . GLY A 1 74 ? -7.094 -5.966 -9.673 1.00 91.06 74 GLY A N 1
ATOM 556 C CA . GLY A 1 74 ? -8.259 -6.682 -9.155 1.00 91.06 74 GLY A CA 1
ATOM 557 C C . GLY A 1 74 ? -9.394 -5.742 -8.746 1.00 91.06 74 GLY A C 1
ATOM 558 O O . GLY A 1 74 ? -9.410 -4.563 -9.097 1.00 91.06 74 GLY A O 1
ATOM 559 N N . ILE A 1 75 ? -10.379 -6.281 -8.029 1.00 91.38 75 ILE A N 1
ATOM 560 C CA . ILE A 1 75 ? -11.533 -5.512 -7.551 1.00 91.38 75 ILE A CA 1
ATOM 561 C C . ILE A 1 75 ? -11.245 -5.032 -6.129 1.00 91.38 75 ILE A C 1
ATOM 563 O O . ILE A 1 75 ? -11.131 -5.837 -5.207 1.00 91.38 75 ILE A O 1
ATOM 567 N N . LEU A 1 76 ? -11.132 -3.714 -5.953 1.00 90.56 76 LEU A N 1
ATOM 568 C CA . LEU A 1 76 ? -11.062 -3.085 -4.636 1.00 90.56 76 LEU A CA 1
ATOM 569 C C . LEU A 1 76 ? -12.483 -2.810 -4.139 1.00 90.56 76 LEU A C 1
ATOM 571 O O . LEU A 1 76 ? -12.994 -1.701 -4.273 1.00 90.56 76 LEU A O 1
ATOM 575 N N . ASP A 1 77 ? -13.126 -3.848 -3.611 1.00 87.81 77 ASP A N 1
ATOM 576 C CA . ASP A 1 77 ? -14.460 -3.733 -3.028 1.00 87.81 77 ASP A CA 1
ATOM 577 C C . ASP A 1 77 ? -14.379 -3.274 -1.565 1.00 87.81 77 ASP A C 1
ATOM 579 O O . ASP A 1 77 ? -13.907 -4.001 -0.681 1.00 87.81 77 ASP A O 1
ATOM 583 N N . LEU A 1 78 ? -14.832 -2.038 -1.346 1.00 88.31 78 LEU A N 1
ATOM 584 C CA . LEU A 1 78 ? -14.932 -1.371 -0.047 1.00 88.31 78 LEU A CA 1
ATOM 585 C C . LEU A 1 78 ? -16.394 -1.094 0.340 1.00 88.31 78 LEU A C 1
ATOM 587 O O . LEU A 1 78 ? -16.648 -0.333 1.278 1.00 88.31 78 LEU A O 1
ATOM 591 N N . GLN A 1 79 ? -17.365 -1.669 -0.376 1.00 89.94 79 GLN A N 1
ATOM 592 C CA . GLN A 1 79 ? -18.774 -1.487 -0.045 1.00 89.94 79 GLN A CA 1
ATOM 593 C C . GLN A 1 79 ? -19.050 -2.020 1.367 1.00 89.94 79 GLN A C 1
ATOM 595 O O . GLN A 1 79 ? -18.553 -3.072 1.767 1.00 89.94 79 GLN A O 1
ATOM 600 N N . HIS A 1 80 ? -19.840 -1.265 2.133 1.00 86.75 80 HIS A N 1
ATOM 601 C CA . HIS A 1 80 ? -20.213 -1.588 3.516 1.00 86.75 80 HIS A CA 1
ATOM 602 C C . HIS A 1 80 ? -19.034 -1.710 4.502 1.00 86.75 80 HIS A C 1
ATOM 604 O O . HIS A 1 80 ? -19.188 -2.316 5.562 1.00 86.75 80 HIS A O 1
ATOM 610 N N . MET A 1 81 ? -17.870 -1.131 4.185 1.00 85.25 81 MET A N 1
ATOM 611 C CA . MET A 1 81 ? -16.700 -1.158 5.067 1.00 85.25 81 MET A CA 1
ATOM 612 C C . MET A 1 81 ? -16.551 0.145 5.852 1.00 85.25 81 MET A C 1
ATOM 614 O O . MET A 1 81 ? -16.664 1.238 5.299 1.00 85.25 81 MET A O 1
ATOM 618 N N . GLU A 1 82 ? -16.243 0.026 7.142 1.00 86.94 82 GLU A N 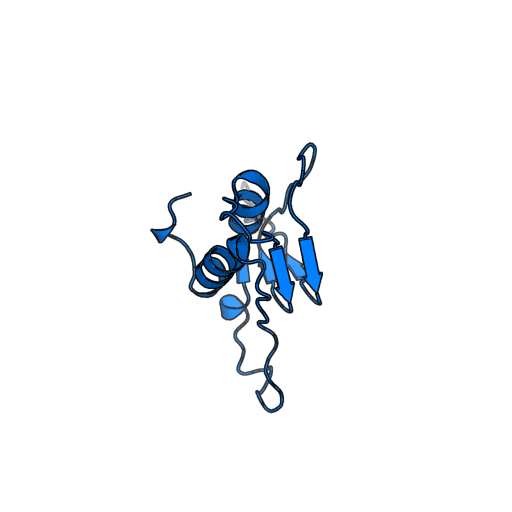1
ATOM 619 C CA . GLU A 1 82 ? -15.809 1.152 7.967 1.00 86.94 82 GLU A CA 1
ATOM 620 C C . GLU A 1 82 ? -14.291 1.306 7.839 1.00 86.94 82 GLU A C 1
ATOM 622 O O . GLU A 1 82 ? -13.527 0.436 8.256 1.00 86.94 82 GLU A O 1
ATOM 627 N N . ILE A 1 83 ? -13.847 2.417 7.254 1.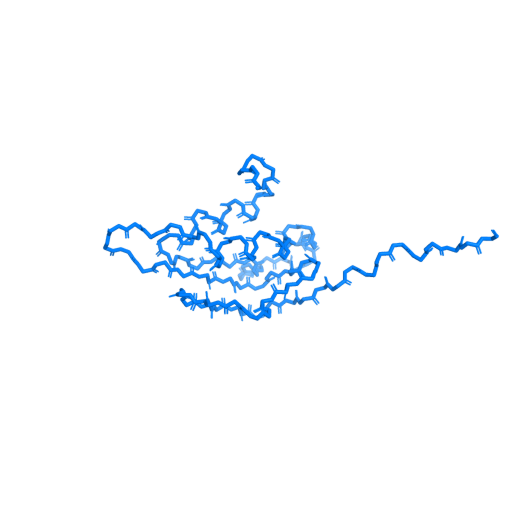00 87.94 83 ILE A N 1
ATOM 628 C CA . ILE A 1 83 ? -12.425 2.720 7.090 1.00 87.94 83 ILE A CA 1
ATOM 629 C C . ILE A 1 83 ? -11.994 3.640 8.232 1.00 87.94 83 ILE A C 1
ATOM 631 O O . ILE A 1 83 ? -12.329 4.823 8.252 1.00 87.94 83 ILE A O 1
ATOM 635 N N . ARG A 1 84 ? -11.237 3.087 9.183 1.00 86.00 84 ARG A N 1
ATOM 636 C CA . ARG A 1 84 ? -10.798 3.798 10.400 1.00 86.00 84 ARG A CA 1
ATOM 637 C C . ARG A 1 84 ? -9.531 4.625 10.220 1.00 86.00 84 ARG A C 1
ATOM 639 O O . ARG A 1 84 ? -9.240 5.497 11.033 1.00 86.00 84 ARG A O 1
ATOM 646 N N . HIS A 1 85 ? -8.772 4.343 9.168 1.00 88.31 85 HIS A N 1
ATOM 647 C CA . HIS A 1 85 ? -7.460 4.929 8.930 1.00 88.31 85 HIS A CA 1
ATOM 648 C C . HIS A 1 85 ? -7.479 5.810 7.679 1.00 88.31 85 HIS A C 1
ATOM 650 O O . HIS A 1 85 ? -8.119 5.444 6.692 1.00 88.31 85 HIS A O 1
ATOM 656 N N . PRO A 1 86 ? -6.773 6.954 7.668 1.00 91.69 86 PRO A N 1
ATOM 657 C CA . PRO A 1 86 ? -6.688 7.797 6.486 1.00 91.69 86 PRO A CA 1
ATOM 658 C C . PRO A 1 86 ? -6.170 7.038 5.261 1.00 91.69 86 PRO A C 1
ATOM 660 O O . PRO A 1 86 ? -5.199 6.281 5.340 1.00 91.69 86 PRO A O 1
ATOM 663 N N . VAL A 1 87 ? -6.782 7.310 4.108 1.00 93.75 87 VAL A N 1
ATOM 664 C CA . VAL A 1 87 ? -6.396 6.734 2.816 1.00 93.75 87 VAL A CA 1
ATOM 665 C C . VAL A 1 87 ? -6.041 7.847 1.845 1.00 93.75 87 VAL A C 1
ATOM 667 O O . VAL A 1 87 ? -6.832 8.756 1.601 1.00 93.75 87 VAL A O 1
ATOM 670 N N . ARG A 1 88 ? -4.845 7.768 1.263 1.00 95.88 88 ARG A N 1
ATOM 671 C CA . ARG A 1 88 ? -4.370 8.668 0.216 1.00 95.88 88 ARG A CA 1
ATOM 672 C C . ARG A 1 88 ? -3.737 7.863 -0.909 1.00 95.88 88 ARG A C 1
ATOM 674 O O . ARG A 1 88 ? -2.646 7.318 -0.759 1.00 95.88 88 ARG A O 1
ATOM 681 N N . LEU A 1 89 ? -4.415 7.855 -2.050 1.00 95.19 89 LEU A N 1
ATOM 682 C CA . LEU A 1 89 ? -3.939 7.270 -3.297 1.00 95.19 89 LEU A CA 1
ATOM 683 C C . LEU A 1 89 ? -3.675 8.408 -4.283 1.00 95.19 89 LEU A C 1
ATOM 685 O O . LEU A 1 89 ? -4.598 9.123 -4.664 1.00 95.19 89 LEU A O 1
ATOM 689 N N . THR A 1 90 ? -2.414 8.620 -4.655 1.00 96.00 90 THR A N 1
ATOM 690 C CA . THR A 1 90 ? -2.008 9.743 -5.517 1.00 96.00 90 THR A CA 1
ATOM 691 C C . THR A 1 90 ? -1.490 9.213 -6.844 1.00 96.00 90 THR A C 1
ATOM 693 O O . THR A 1 90 ? -0.513 8.478 -6.868 1.00 96.00 90 THR A O 1
ATOM 696 N N . SER A 1 91 ? -2.092 9.600 -7.970 1.00 93.56 91 SER A N 1
ATOM 697 C CA . SER A 1 91 ? -1.694 9.068 -9.291 1.00 93.56 91 SER A CA 1
ATOM 698 C C . SER A 1 91 ? -1.702 7.529 -9.346 1.00 93.56 91 SER A C 1
ATOM 700 O O . SER A 1 91 ? -0.859 6.920 -9.998 1.00 93.56 91 SER A O 1
ATOM 702 N N . CYS A 1 92 ? -2.611 6.893 -8.600 1.00 93.38 92 CYS A N 1
ATOM 703 C CA . CYS A 1 92 ? -2.805 5.449 -8.643 1.00 93.38 92 CYS A CA 1
ATOM 704 C C . CYS A 1 92 ? -3.878 5.098 -9.675 1.00 93.38 92 CYS A C 1
ATOM 706 O O . CYS A 1 92 ? -4.825 5.857 -9.883 1.00 93.38 92 CYS A O 1
ATOM 708 N N . HIS A 1 93 ? -3.757 3.921 -10.276 1.00 92.00 93 HIS A N 1
ATOM 709 C CA . HIS A 1 93 ? -4.669 3.450 -11.314 1.00 92.00 93 HIS A CA 1
ATOM 710 C C . HIS A 1 93 ? -5.290 2.115 -10.910 1.00 92.00 93 HIS A C 1
ATOM 712 O O . HIS A 1 93 ? -4.574 1.209 -10.492 1.00 92.00 93 HIS A O 1
ATOM 718 N N . LEU A 1 94 ? -6.610 1.987 -11.041 1.00 91.31 94 LEU A N 1
ATOM 719 C CA . LEU A 1 94 ? -7.343 0.753 -10.755 1.00 91.31 94 LEU A CA 1
ATOM 720 C C . LEU A 1 94 ? -7.490 -0.065 -12.042 1.00 91.31 94 LEU A C 1
ATOM 722 O O . LEU A 1 94 ? 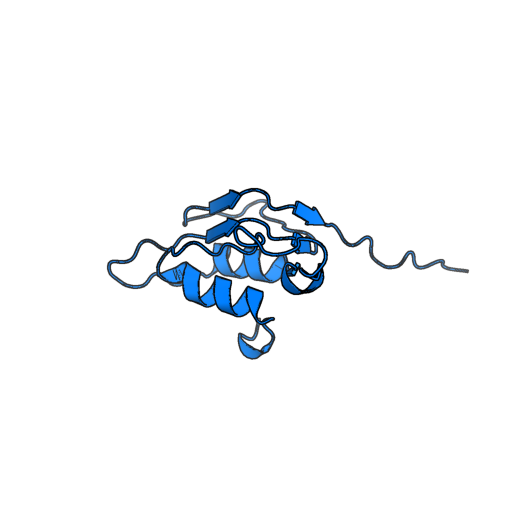-7.987 0.446 -13.046 1.00 91.31 94 LEU A O 1
ATOM 726 N N . PHE A 1 95 ? -7.090 -1.334 -12.003 1.00 88.50 95 PHE A N 1
ATOM 727 C CA . PHE A 1 95 ? -7.239 -2.271 -13.113 1.00 88.50 95 PHE A CA 1
ATOM 728 C C . PHE A 1 95 ? -8.098 -3.445 -12.675 1.00 88.50 95 PHE A C 1
ATOM 730 O O . PHE A 1 95 ? -7.656 -4.317 -11.930 1.00 88.50 95 PHE A O 1
ATOM 737 N N . THR A 1 96 ? -9.320 -3.502 -13.196 1.00 81.06 96 THR A N 1
ATOM 738 C CA . THR A 1 96 ? -10.103 -4.730 -13.128 1.00 81.06 96 THR A CA 1
ATOM 739 C C . THR A 1 96 ? -9.511 -5.719 -14.130 1.00 81.06 96 THR A C 1
ATOM 741 O O . THR A 1 96 ? -9.474 -5.460 -15.335 1.00 81.06 96 THR A O 1
ATOM 744 N N . ALA A 1 97 ? -8.985 -6.844 -13.650 1.00 64.00 97 ALA A N 1
ATOM 745 C CA . ALA A 1 97 ? -8.748 -7.965 -14.541 1.00 64.00 97 ALA A CA 1
ATOM 746 C C . ALA A 1 97 ? -10.131 -8.481 -14.958 1.00 64.00 97 ALA A C 1
ATOM 748 O O . ALA A 1 97 ? -10.863 -9.025 -14.131 1.00 64.00 97 ALA A O 1
ATOM 749 N N . ARG A 1 98 ? -10.513 -8.307 -16.230 1.00 49.78 98 ARG A N 1
ATOM 750 C CA . ARG A 1 98 ? -11.539 -9.182 -16.804 1.00 49.78 98 ARG A CA 1
ATOM 751 C C . ARG A 1 98 ? -10.979 -10.596 -16.673 1.00 49.78 98 ARG A C 1
ATOM 753 O O . ARG A 1 98 ? -9.924 -10.875 -17.240 1.00 49.78 98 ARG A O 1
ATOM 760 N N . GLY A 1 99 ? -11.637 -11.450 -15.887 1.00 5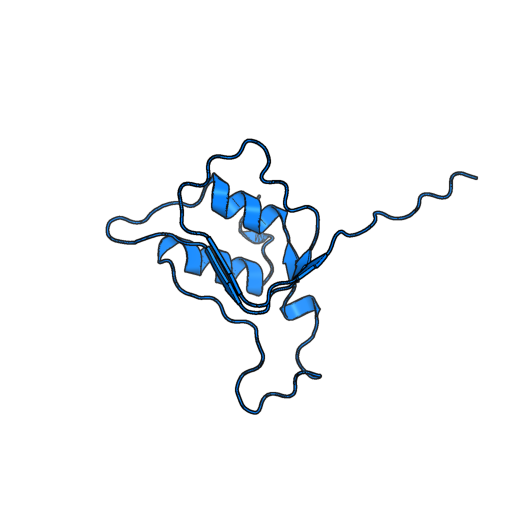1.12 99 GLY A N 1
ATOM 761 C CA . GLY A 1 99 ? -11.318 -12.877 -15.854 1.00 51.12 99 GLY A CA 1
ATOM 762 C C . GLY A 1 99 ? -11.302 -13.446 -17.279 1.00 51.12 99 GLY A C 1
ATOM 763 O O . GLY A 1 99 ? -11.886 -12.825 -18.177 1.00 51.12 99 GLY A O 1
ATOM 764 N N . PRO A 1 100 ? -10.627 -14.585 -17.525 1.00 44.53 100 PRO A N 1
ATOM 765 C CA . PRO A 1 100 ? -10.632 -15.182 -18.852 1.00 44.53 100 PRO A CA 1
ATOM 766 C C . PRO A 1 100 ? -12.084 -15.309 -19.318 1.00 44.53 100 PRO A C 1
ATOM 768 O O . PRO A 1 100 ? -12.938 -15.807 -18.583 1.00 44.53 100 PRO A O 1
ATOM 771 N N . LEU A 1 101 ? -12.373 -14.797 -20.517 1.00 48.09 101 LEU A N 1
ATOM 772 C CA . LEU A 1 101 ? -13.611 -15.111 -21.214 1.00 48.09 101 LEU A CA 1
ATOM 773 C C . LEU A 1 101 ? -13.594 -16.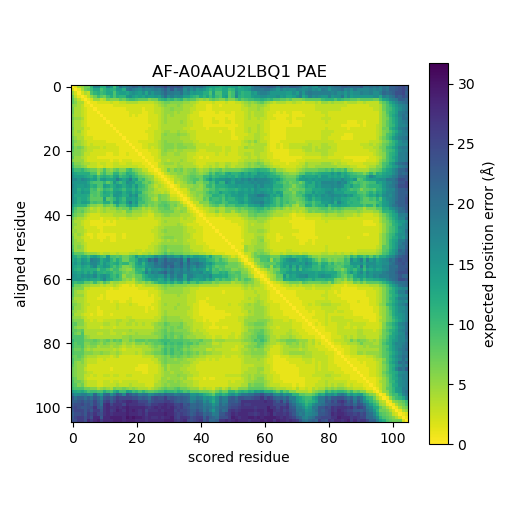629 -21.404 1.00 48.09 101 LEU A C 1
ATOM 775 O O . LEU A 1 101 ? -12.953 -17.128 -22.325 1.00 48.09 101 LEU A O 1
ATOM 779 N N . PHE A 1 102 ? -14.229 -17.371 -20.499 1.00 45.47 102 PHE A N 1
ATOM 780 C CA . PHE A 1 102 ? -14.526 -18.772 -20.735 1.00 45.47 102 PHE A CA 1
ATOM 781 C C . PHE A 1 102 ? -15.481 -18.802 -21.928 1.00 45.47 102 PHE A C 1
ATOM 783 O O . PHE A 1 102 ? -16.671 -18.518 -21.800 1.00 45.47 102 PHE A O 1
ATOM 790 N N . HIS A 1 103 ? -14.933 -19.063 -23.114 1.00 50.34 103 HIS A N 1
ATOM 791 C CA . HIS A 1 103 ? -15.723 -19.437 -24.272 1.00 50.34 103 HIS A CA 1
ATOM 792 C C . HIS A 1 103 ? -16.194 -20.864 -24.013 1.00 50.34 103 HIS A C 1
ATOM 794 O O . HIS A 1 103 ? -15.424 -21.814 -24.141 1.00 50.34 103 HIS A O 1
ATOM 800 N N . VAL A 1 104 ? -17.432 -21.001 -23.549 1.00 48.38 104 VAL A N 1
ATOM 801 C CA . VAL A 1 104 ? -18.096 -22.300 -23.498 1.00 48.38 104 VAL A CA 1
ATOM 802 C C . VAL A 1 104 ? -18.462 -22.627 -24.945 1.00 48.38 104 VAL A C 1
ATOM 804 O O . VAL A 1 104 ? -19.256 -21.905 -25.548 1.00 48.38 104 VAL A O 1
ATOM 807 N N . SER A 1 105 ? -17.785 -23.623 -25.520 1.00 56.03 105 SER A N 1
ATOM 808 C CA . SER A 1 105 ? -18.192 -24.278 -26.773 1.00 56.03 105 SER A CA 1
ATOM 809 C C . SER A 1 105 ? -19.177 -25.394 -26.467 1.00 56.03 10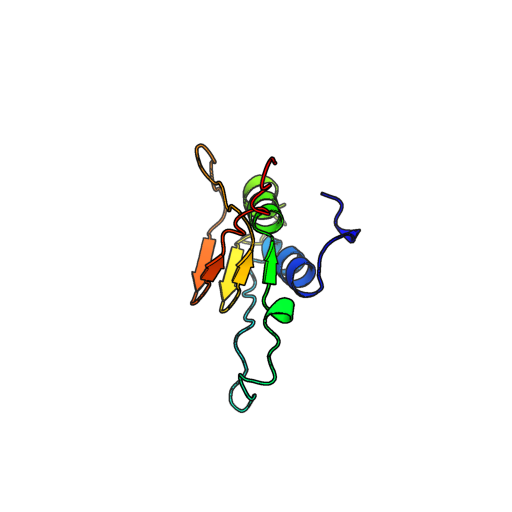5 SER A C 1
ATOM 811 O O . SER A 1 105 ? -19.019 -26.012 -25.389 1.00 56.03 105 SER A O 1
#

Solvent-accessible surface area (backbone atoms only — not comparable to full-atom values): 6364 Å² total; per-residue (Å²): 135,67,82,84,78,49,50,76,54,44,45,52,48,60,67,24,23,29,65,32,42,74,44,76,60,57,70,55,96,89,50,61,67,85,74,59,54,68,74,75,29,46,32,54,18,66,58,56,48,47,48,57,73,65,58,62,70,49,92,96,45,64,36,19,49,32,40,27,40,35,33,34,39,41,73,72,80,61,82,96,60,78,73,87,49,57,76,44,76,41,79,52,44,83,39,70,67,78,68,82,81,78,77,84,127

Mean predicted aligned error: 7.36 Å

pLDDT: mean 82.71, std 14.11, range [44.53, 96.88]

Sequence (105 aa):
MDITDLTPLERRIWRAFPHGTAVDVRPGEGEDPAVFRSADRDVRAEVVRALLLGGSSEPGEAPALRVAGARIIGILDLQHMEIRHPVRLTSCHLFTARGPLFHVS

Radius of gyration: 15.21 Å; Cα contacts (8 Å, |Δi|>4): 161; chains: 1; bounding box: 36×37×47 Å

Foldseek 3Di:
DDLVPDDPLLVVQLVCQQQVHAAEPPDDVPDDPVVSDLVVQEDELVSVLCCQQPPDHDPPHQGERHYECHEHEADNDCPPHDRPHHYHYHNYHYDHPPDPPPPDD